Protein AF-A0A528FE53-F1 (afdb_monomer_lite)

Sequence (65 aa):
MKAALDIVSAGMVTAVGLDAPSSCAAMRARLDGFQETRFVAPGGDWLIGAPVSLPRNWIGEERLA

Radius of gyration: 16.64 Å; chains: 1; bounding box: 35×30×45 Å

Foldseek 3Di:
DDDDDDDPDDFDQFLQDRGDVRVVVCVVVVHAQWDFDPDADPVRDGDTDRDGDDPDPDDDPSVVD

pLDDT: mean 89.45, std 8.5, range [61.16, 98.25]

Structure (mmCIF, N/CA/C/O backbone):
data_AF-A0A528FE53-F1
#
_entry.id   AF-A0A528FE53-F1
#
loop_
_atom_site.group_PDB
_atom_site.id
_atom_site.type_symbol
_atom_site.label_atom_id
_atom_site.label_alt_id
_atom_site.label_comp_id
_atom_site.label_asym_id
_atom_site.label_entity_id
_atom_site.label_seq_id
_atom_site.pdbx_PDB_ins_code
_atom_site.Cartn_x
_atom_site.Cartn_y
_atom_site.Cartn_z
_atom_site.occupancy
_atom_site.B_iso_or_equiv
_atom_site.auth_seq_id
_atom_site.auth_comp_id
_atom_site.auth_asym_id
_atom_site.auth_atom_id
_atom_site.pdbx_PDB_model_num
ATOM 1 N N . MET A 1 1 ? 20.681 21.667 -25.609 1.00 61.16 1 MET A N 1
ATOM 2 C CA . MET A 1 1 ? 19.983 20.395 -25.900 1.00 61.16 1 MET A CA 1
ATOM 3 C C . MET A 1 1 ? 19.546 19.807 -24.563 1.00 61.16 1 MET A C 1
ATOM 5 O O . MET A 1 1 ? 20.400 19.694 -23.695 1.00 61.16 1 MET A O 1
ATOM 9 N N . LYS A 1 2 ? 18.250 19.554 -24.330 1.00 74.56 2 LYS A N 1
ATOM 10 C CA . LYS A 1 2 ? 17.802 18.842 -23.117 1.00 74.56 2 LYS A CA 1
ATOM 11 C C . LYS A 1 2 ? 17.889 17.342 -23.392 1.00 74.56 2 LYS A C 1
ATOM 13 O O . LYS A 1 2 ? 17.428 16.908 -24.442 1.00 74.56 2 LYS A O 1
ATOM 18 N N . ALA A 1 3 ? 18.508 16.591 -22.488 1.00 83.00 3 ALA A N 1
ATOM 19 C CA . ALA A 1 3 ? 18.529 15.135 -22.567 1.00 83.00 3 ALA A CA 1
ATOM 20 C C . ALA A 1 3 ? 17.123 14.573 -22.301 1.00 83.00 3 ALA A C 1
ATOM 22 O O . ALA A 1 3 ? 16.371 15.152 -21.513 1.00 83.00 3 ALA A O 1
ATOM 23 N N . ALA A 1 4 ? 16.776 13.470 -22.968 1.00 90.19 4 ALA A N 1
ATOM 24 C CA . ALA A 1 4 ? 15.567 12.714 -22.659 1.00 90.19 4 ALA A CA 1
ATOM 25 C C . ALA A 1 4 ? 15.692 12.080 -21.263 1.00 90.19 4 ALA A C 1
ATOM 27 O O . ALA A 1 4 ? 16.783 11.665 -20.867 1.00 90.19 4 ALA A O 1
ATOM 28 N N . LEU A 1 5 ? 14.585 12.055 -20.517 1.00 93.56 5 LEU A N 1
ATOM 29 C CA . LEU A 1 5 ? 14.487 11.447 -19.193 1.00 93.56 5 LEU A CA 1
ATOM 30 C C . LEU A 1 5 ? 13.394 10.385 -19.239 1.00 93.56 5 LEU A C 1
ATOM 32 O O . LEU A 1 5 ? 12.228 10.723 -19.432 1.00 93.56 5 LEU A O 1
ATOM 36 N N . ASP A 1 6 ? 13.787 9.138 -19.007 1.00 95.69 6 ASP A N 1
ATOM 37 C CA . ASP A 1 6 ? 12.899 7.983 -19.057 1.00 95.69 6 ASP A CA 1
ATOM 38 C C . ASP A 1 6 ? 12.871 7.246 -17.713 1.00 95.69 6 ASP A C 1
ATOM 40 O O . ASP A 1 6 ? 13.854 7.222 -16.966 1.00 95.69 6 ASP A O 1
ATOM 44 N N . ILE A 1 7 ? 11.736 6.609 -17.416 1.00 93.56 7 ILE A N 1
ATOM 45 C CA . ILE A 1 7 ? 11.601 5.683 -16.287 1.00 93.56 7 ILE A CA 1
ATOM 46 C C . ILE A 1 7 ? 12.036 4.299 -16.766 1.00 93.56 7 ILE A C 1
ATOM 48 O O . ILE A 1 7 ? 11.361 3.679 -17.582 1.00 93.56 7 ILE A O 1
ATOM 52 N N . VAL A 1 8 ? 13.155 3.805 -16.240 1.00 96.31 8 VAL A N 1
ATOM 53 C CA . VAL A 1 8 ? 13.706 2.489 -16.615 1.00 96.31 8 VAL A CA 1
ATOM 54 C C . VAL A 1 8 ? 13.140 1.336 -15.784 1.00 96.31 8 VAL A C 1
ATOM 56 O O . VAL A 1 8 ? 13.207 0.183 -16.199 1.00 96.31 8 VAL A O 1
ATOM 59 N N . SER A 1 9 ? 12.587 1.628 -14.605 1.00 93.06 9 SER A N 1
ATOM 60 C CA . SER A 1 9 ? 11.986 0.637 -13.715 1.00 93.06 9 SER A CA 1
ATOM 61 C C . SER A 1 9 ? 11.041 1.290 -12.704 1.00 93.06 9 SER A C 1
ATOM 63 O O . SER A 1 9 ? 11.147 2.479 -12.402 1.00 93.06 9 SER A O 1
ATOM 65 N N . ALA A 1 10 ? 10.107 0.497 -12.178 1.00 89.81 10 ALA A N 1
ATOM 66 C CA . ALA A 1 10 ? 9.214 0.883 -11.092 1.00 89.81 10 ALA A CA 1
ATOM 67 C C . ALA A 1 10 ? 8.911 -0.331 -10.204 1.00 89.81 10 ALA A C 1
ATOM 69 O O . ALA A 1 10 ? 8.860 -1.464 -10.684 1.00 89.81 10 ALA A O 1
ATOM 70 N N . GLY A 1 11 ? 8.687 -0.080 -8.915 1.00 92.69 11 GLY A N 1
ATOM 71 C CA . GLY A 1 11 ? 8.184 -1.053 -7.948 1.00 92.69 11 GLY A CA 1
ATOM 72 C C . GLY A 1 11 ? 6.878 -0.555 -7.337 1.00 92.69 11 GLY A C 1
ATOM 73 O O . GLY A 1 11 ? 6.664 0.653 -7.237 1.00 92.69 11 GLY A O 1
ATOM 74 N N . MET A 1 12 ? 5.997 -1.474 -6.944 1.00 94.00 12 MET A N 1
ATOM 75 C CA . MET A 1 12 ? 4.709 -1.143 -6.332 1.00 94.00 12 MET A CA 1
ATOM 76 C C . MET A 1 12 ? 4.515 -1.932 -5.045 1.00 94.00 12 MET A C 1
ATOM 78 O O . MET A 1 12 ? 4.712 -3.140 -5.029 1.00 94.00 12 MET A O 1
ATOM 82 N N . VAL A 1 13 ? 4.081 -1.237 -3.996 1.00 92.94 13 VAL A N 1
ATOM 83 C CA . VAL A 1 13 ? 3.593 -1.818 -2.744 1.00 92.94 13 VAL A CA 1
ATOM 84 C C . VAL A 1 13 ? 2.370 -0.998 -2.335 1.00 92.94 13 VAL A C 1
ATOM 86 O O . VAL A 1 13 ? 2.473 0.204 -2.100 1.00 92.94 13 VAL A O 1
ATOM 89 N N . THR A 1 14 ? 1.192 -1.618 -2.334 1.00 94.31 14 THR A N 1
ATOM 90 C CA . THR A 1 14 ? -0.103 -0.926 -2.232 1.00 94.31 14 THR A CA 1
ATOM 91 C C . THR A 1 14 ? -1.060 -1.668 -1.300 1.00 94.31 14 THR A C 1
ATOM 93 O O . THR A 1 14 ? -0.817 -2.813 -0.930 1.00 94.31 14 THR A O 1
ATOM 96 N N . ALA A 1 15 ? -2.188 -1.043 -0.958 1.00 95.06 15 ALA A N 1
ATOM 97 C CA . ALA A 1 15 ? -3.227 -1.671 -0.136 1.00 95.06 15 ALA A CA 1
ATOM 98 C C . ALA A 1 15 ? -3.947 -2.850 -0.822 1.00 95.06 15 ALA A C 1
ATOM 100 O O . ALA A 1 15 ? -4.646 -3.605 -0.161 1.00 95.06 15 ALA A O 1
ATOM 101 N N . VAL A 1 16 ? -3.788 -3.009 -2.141 1.00 95.56 16 VAL A N 1
ATOM 102 C CA . VAL A 1 16 ? -4.501 -4.016 -2.949 1.00 95.56 16 VAL A CA 1
ATOM 103 C C . VAL A 1 16 ? -3.563 -4.980 -3.687 1.00 95.56 16 VAL A C 1
ATOM 105 O O . VAL A 1 16 ? -4.012 -5.803 -4.478 1.00 95.56 16 VAL A O 1
ATOM 108 N N . GLY A 1 17 ? -2.252 -4.874 -3.459 1.00 94.56 17 GLY A N 1
ATOM 109 C CA . GLY A 1 17 ? -1.230 -5.680 -4.128 1.00 94.56 17 GLY A CA 1
ATOM 110 C C . GLY A 1 17 ? 0.182 -5.270 -3.715 1.00 94.56 17 GLY A C 1
ATOM 111 O O . GLY A 1 17 ? 0.427 -4.097 -3.416 1.00 94.56 17 GLY A O 1
ATOM 112 N N . LEU A 1 18 ? 1.099 -6.237 -3.680 1.00 93.81 18 LEU A N 1
ATOM 113 C CA . LEU A 1 18 ? 2.493 -6.057 -3.241 1.00 93.81 18 LEU A CA 1
ATOM 114 C C . LEU A 1 18 ? 3.496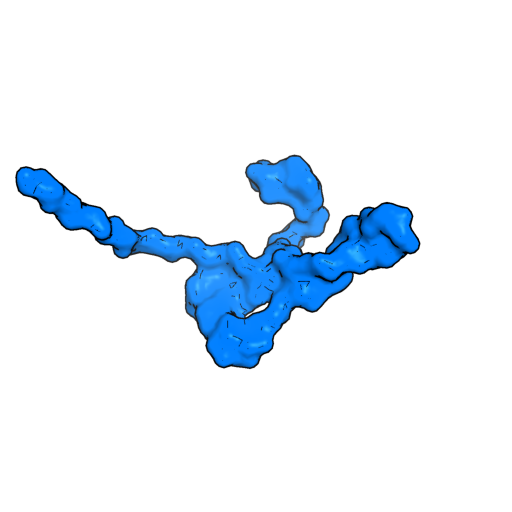 -6.098 -4.407 1.00 93.81 18 LEU A C 1
ATOM 116 O O . LEU A 1 18 ? 4.703 -6.131 -4.187 1.00 93.81 18 LEU A O 1
ATOM 120 N N . ASP A 1 19 ? 2.985 -6.104 -5.639 1.00 93.88 19 ASP A N 1
ATOM 121 C CA . ASP A 1 19 ? 3.750 -5.975 -6.874 1.00 93.88 19 ASP A CA 1
ATOM 122 C C . ASP A 1 19 ? 2.910 -5.289 -7.964 1.00 93.88 19 ASP A C 1
ATOM 124 O O . ASP A 1 19 ? 1.697 -5.105 -7.833 1.00 93.88 19 ASP A O 1
ATOM 128 N N . ALA A 1 20 ? 3.555 -4.890 -9.063 1.00 95.50 20 ALA A N 1
ATOM 129 C CA . ALA A 1 20 ? 2.863 -4.178 -10.133 1.00 95.50 20 ALA A CA 1
ATOM 130 C C . ALA A 1 20 ? 1.752 -5.008 -10.813 1.00 95.50 20 ALA A C 1
ATOM 132 O O . ALA A 1 20 ? 0.660 -4.458 -11.004 1.00 95.50 20 ALA A O 1
ATOM 133 N N . PRO A 1 21 ? 1.950 -6.300 -11.161 1.00 96.25 21 PRO A N 1
ATOM 134 C CA . PRO A 1 21 ? 0.888 -7.117 -11.747 1.00 96.25 21 PRO A CA 1
ATOM 135 C C . PRO A 1 21 ? -0.365 -7.230 -10.867 1.00 96.25 21 PRO A C 1
ATOM 137 O O . PRO A 1 21 ? -1.470 -6.976 -11.361 1.00 96.25 21 PRO A O 1
ATOM 140 N N . SER A 1 22 ? -0.205 -7.567 -9.582 1.00 95.75 22 SER A N 1
ATOM 141 C CA . SER A 1 22 ? -1.313 -7.754 -8.634 1.00 95.75 22 SER A CA 1
ATOM 142 C C . SER A 1 22 ? -2.045 -6.445 -8.353 1.00 95.75 22 SER A C 1
ATOM 144 O O . SER A 1 22 ? -3.267 -6.396 -8.503 1.00 95.75 22 SER A O 1
ATOM 146 N N . SER A 1 23 ? -1.321 -5.356 -8.067 1.00 96.12 23 SER A N 1
ATOM 147 C CA . SER A 1 23 ? -1.920 -4.035 -7.847 1.00 96.12 23 SER A CA 1
ATOM 148 C C . SER A 1 23 ? -2.717 -3.564 -9.060 1.00 96.12 23 SER A C 1
ATOM 150 O O . SER A 1 23 ? -3.860 -3.127 -8.926 1.00 96.12 23 SER A O 1
ATOM 152 N N . CYS A 1 24 ? -2.148 -3.687 -10.263 1.00 96.69 24 CYS A N 1
ATOM 153 C CA . CYS A 1 24 ? -2.830 -3.281 -11.488 1.00 96.69 24 CYS A CA 1
ATOM 154 C C . CYS A 1 24 ? -4.085 -4.123 -11.760 1.00 96.69 24 CYS A C 1
ATOM 156 O O . CYS A 1 24 ? -5.099 -3.590 -12.215 1.00 96.69 24 CYS A O 1
ATOM 158 N N . ALA A 1 25 ? -4.024 -5.436 -11.516 1.00 97.88 25 ALA A N 1
ATOM 159 C CA . ALA A 1 25 ? -5.178 -6.317 -11.663 1.00 97.88 25 ALA A CA 1
ATOM 160 C C . ALA A 1 25 ? -6.295 -5.936 -10.683 1.00 97.88 25 ALA A C 1
ATOM 162 O O . ALA A 1 25 ? -7.438 -5.774 -11.110 1.00 97.88 25 ALA A O 1
ATOM 163 N N . ALA A 1 26 ? -5.956 -5.710 -9.413 1.00 97.56 26 ALA A N 1
ATOM 164 C CA . ALA A 1 26 ? -6.904 -5.316 -8.379 1.00 97.56 26 ALA A CA 1
ATOM 165 C C . ALA A 1 26 ? -7.583 -3.972 -8.691 1.00 97.56 26 ALA A C 1
ATOM 167 O O . ALA A 1 26 ? -8.810 -3.883 -8.664 1.00 97.56 26 ALA A O 1
ATOM 168 N N . MET A 1 27 ? -6.813 -2.957 -9.104 1.00 96.00 27 MET A N 1
ATOM 169 C CA . MET A 1 27 ? -7.356 -1.652 -9.512 1.00 96.00 27 MET A CA 1
ATOM 170 C C . MET A 1 27 ? -8.314 -1.772 -10.705 1.00 96.00 27 MET A C 1
ATOM 172 O O . MET A 1 27 ? -9.392 -1.178 -10.698 1.00 96.00 27 MET A O 1
ATOM 176 N N . ARG A 1 28 ? -7.964 -2.574 -11.724 1.00 98.19 28 ARG A N 1
ATOM 177 C CA . ARG A 1 28 ? -8.853 -2.830 -12.875 1.00 98.19 28 ARG A CA 1
ATOM 178 C C . ARG A 1 28 ? -10.124 -3.577 -12.482 1.00 98.19 28 ARG A C 1
ATOM 180 O O . ARG A 1 28 ? -11.182 -3.299 -13.039 1.00 98.19 28 ARG A O 1
ATOM 187 N N . ALA A 1 29 ? -10.024 -4.488 -11.518 1.00 98.25 29 ALA A N 1
ATOM 188 C CA . ALA A 1 29 ? -11.159 -5.198 -10.939 1.00 98.25 29 ALA A CA 1
ATOM 189 C C . ALA A 1 29 ? -11.979 -4.338 -9.957 1.00 98.25 29 ALA A C 1
ATOM 191 O O . ALA A 1 29 ? -12.978 -4.821 -9.431 1.00 98.25 29 ALA A O 1
ATOM 192 N N . ARG A 1 30 ? -11.594 -3.069 -9.738 1.00 97.19 30 ARG A N 1
ATOM 193 C CA . ARG A 1 30 ? -12.211 -2.141 -8.774 1.00 97.19 30 ARG A CA 1
ATOM 194 C C . ARG A 1 30 ? -12.196 -2.665 -7.338 1.00 97.19 30 ARG A C 1
ATOM 196 O O . ARG A 1 30 ? -13.088 -2.347 -6.561 1.00 97.19 30 ARG A O 1
ATOM 203 N N . LEU A 1 31 ? -11.186 -3.458 -6.998 1.00 96.81 31 LEU A N 1
ATOM 204 C CA . LEU A 1 31 ? -10.938 -3.830 -5.615 1.00 96.81 31 LEU A CA 1
ATOM 205 C C . LEU A 1 31 ? -10.360 -2.622 -4.883 1.00 96.81 31 LEU A C 1
ATOM 207 O O . LEU A 1 31 ? -9.453 -1.955 -5.393 1.00 96.81 31 LEU A O 1
ATOM 211 N N . ASP A 1 32 ? -10.873 -2.364 -3.689 1.00 94.69 32 ASP A N 1
ATOM 212 C CA . ASP A 1 32 ? -10.294 -1.415 -2.754 1.00 94.69 32 ASP A CA 1
ATOM 213 C C . ASP A 1 32 ? -9.650 -2.148 -1.566 1.00 94.69 32 ASP A C 1
ATOM 215 O O . ASP A 1 32 ? -9.814 -3.355 -1.389 1.00 94.69 32 ASP A O 1
ATOM 219 N N . GLY A 1 33 ? -8.841 -1.414 -0.804 1.00 93.44 33 GLY A N 1
ATOM 220 C CA . GLY A 1 33 ? -8.212 -1.908 0.422 1.00 93.44 33 GLY A CA 1
ATOM 221 C C . GLY A 1 33 ? -8.693 -1.166 1.666 1.00 93.44 33 GLY A C 1
ATOM 222 O O . GLY A 1 33 ? -8.002 -1.212 2.686 1.00 93.44 33 GLY A O 1
ATOM 223 N N . PHE A 1 34 ? -9.807 -0.426 1.572 1.00 95.69 34 PHE A N 1
ATOM 224 C CA . PHE A 1 34 ? -10.303 0.377 2.680 1.00 95.69 34 PHE A CA 1
ATOM 225 C C . PHE A 1 34 ? -10.898 -0.527 3.755 1.00 95.69 34 PHE A C 1
ATOM 227 O O . PHE A 1 34 ? -11.763 -1.359 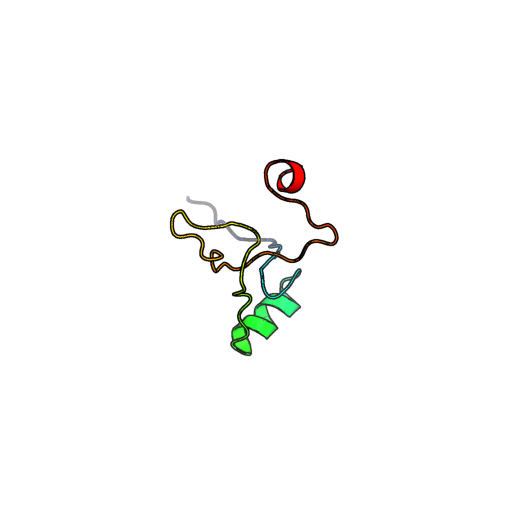3.503 1.00 95.69 34 PHE A O 1
ATOM 234 N N . GLN A 1 35 ? -10.425 -0.353 4.979 1.00 92.94 35 GLN A N 1
ATOM 235 C CA . GLN A 1 35 ? -10.889 -1.093 6.142 1.00 92.94 35 GLN A CA 1
ATOM 236 C C . GLN A 1 35 ? -10.730 -0.241 7.398 1.00 92.94 35 GLN A C 1
ATOM 238 O O . GLN A 1 35 ? -10.023 0.774 7.394 1.00 92.94 35 GLN A O 1
ATOM 243 N N . GLU A 1 36 ? -11.369 -0.670 8.482 1.00 93.38 36 GLU A N 1
ATOM 244 C CA . GLU A 1 36 ? -11.092 -0.128 9.807 1.00 93.38 36 GLU A CA 1
ATOM 245 C C . GLU A 1 36 ? -9.612 -0.319 10.140 1.00 93.38 36 GLU A C 1
ATOM 247 O O . GLU A 1 36 ? -9.065 -1.424 10.128 1.00 93.38 36 GLU A O 1
ATOM 252 N N . THR A 1 37 ? -8.937 0.792 10.407 1.00 88.94 37 THR A N 1
ATOM 253 C CA . THR A 1 37 ? -7.568 0.779 10.906 1.00 88.94 37 THR A CA 1
ATOM 254 C C . THR A 1 37 ? -7.573 0.614 12.418 1.00 88.94 37 THR A C 1
ATOM 256 O O . THR A 1 37 ? -8.578 0.807 13.094 1.00 88.94 37 THR A O 1
ATOM 259 N N . ARG A 1 38 ? -6.402 0.324 12.985 1.00 85.94 38 ARG A N 1
ATOM 260 C CA . ARG A 1 38 ? -6.216 0.211 14.440 1.00 85.94 38 ARG A CA 1
ATOM 261 C C . ARG A 1 38 ? -6.001 1.573 15.116 1.00 85.94 38 ARG A C 1
ATOM 263 O O . ARG A 1 38 ? -5.432 1.628 16.202 1.00 85.94 38 ARG A O 1
ATOM 270 N N . PHE A 1 39 ? -6.420 2.660 14.470 1.00 88.00 39 PHE A N 1
ATOM 271 C CA . PHE A 1 39 ? -6.347 4.017 15.000 1.00 88.00 39 PHE A CA 1
ATOM 272 C C . PHE A 1 39 ? -7.753 4.522 15.310 1.00 88.00 39 PHE A C 1
ATOM 274 O O . PHE A 1 39 ? -8.643 4.434 14.468 1.00 88.00 39 PHE A O 1
ATOM 281 N N . VAL A 1 40 ? -7.939 5.060 16.512 1.00 92.62 40 VAL A N 1
ATOM 282 C CA . VAL A 1 40 ? -9.223 5.601 16.971 1.00 92.62 40 VAL A CA 1
ATOM 283 C C . VAL A 1 40 ? -9.236 7.111 16.745 1.00 92.62 40 VAL A C 1
ATOM 285 O O . VAL A 1 40 ? -8.296 7.811 17.128 1.00 92.62 40 VAL A O 1
ATOM 288 N N . ALA A 1 41 ? -10.288 7.616 16.107 1.00 89.62 41 ALA A N 1
ATOM 289 C CA . ALA A 1 41 ? -10.527 9.042 15.937 1.00 89.62 41 ALA A CA 1
ATOM 290 C C . ALA A 1 41 ? -10.906 9.697 17.281 1.00 89.62 41 ALA A C 1
ATOM 292 O O . ALA A 1 41 ? -11.387 9.012 18.182 1.00 89.62 41 ALA A O 1
ATOM 293 N N . PRO A 1 42 ? -10.808 11.032 17.425 1.00 89.81 42 PRO A N 1
ATOM 294 C CA . PRO A 1 42 ? -11.219 11.719 18.656 1.00 89.81 42 PRO A CA 1
ATOM 295 C C . PRO A 1 42 ? -12.664 11.436 19.118 1.00 89.81 42 PRO A C 1
ATOM 297 O O . PRO A 1 42 ? -12.964 11.610 20.293 1.00 89.81 42 PRO A O 1
ATOM 300 N N . GLY A 1 43 ? -13.551 10.996 18.216 1.00 91.50 43 GLY A N 1
ATOM 301 C CA . GLY A 1 43 ? -14.938 10.616 18.516 1.00 91.50 43 GLY A CA 1
ATOM 302 C C . GLY A 1 43 ? -15.144 9.178 19.009 1.00 91.50 43 GLY A C 1
ATOM 303 O O . GLY A 1 43 ? -16.272 8.820 19.323 1.00 91.50 43 GLY A O 1
ATOM 304 N N . GLY A 1 44 ? -14.089 8.359 19.090 1.00 92.31 44 GLY A N 1
ATOM 305 C CA . GLY A 1 44 ? -14.171 6.956 19.517 1.00 92.31 44 GLY A CA 1
ATOM 306 C C . GLY A 1 44 ? -14.355 5.943 18.381 1.00 92.31 44 GLY A C 1
ATOM 307 O O . GLY A 1 44 ? -14.213 4.747 18.621 1.00 92.31 44 GLY A O 1
ATOM 308 N N . ASP A 1 45 ? -14.599 6.405 17.154 1.00 93.56 45 ASP A N 1
ATOM 309 C CA . ASP A 1 45 ? -14.728 5.543 15.976 1.00 93.56 45 ASP A CA 1
ATOM 310 C C . ASP A 1 45 ? -13.363 5.090 15.440 1.00 93.56 45 ASP A C 1
ATOM 312 O O . ASP A 1 45 ? -12.377 5.835 15.485 1.00 93.56 45 ASP A O 1
ATOM 316 N N . TRP A 1 46 ? -13.304 3.885 14.870 1.00 93.56 46 TRP A N 1
ATOM 317 C CA . TRP A 1 46 ? -12.132 3.435 14.121 1.00 93.56 46 TRP A CA 1
ATOM 318 C C . TRP A 1 46 ? -11.971 4.251 12.838 1.00 93.56 46 TRP A C 1
ATOM 320 O O . TRP A 1 46 ? -12.912 4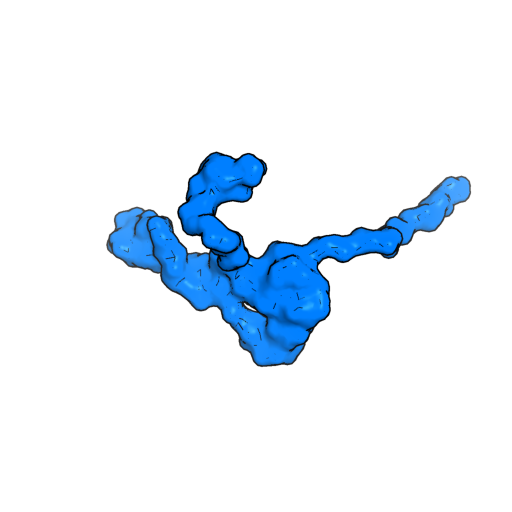.437 12.065 1.00 93.56 46 TRP A O 1
ATOM 330 N N . LEU A 1 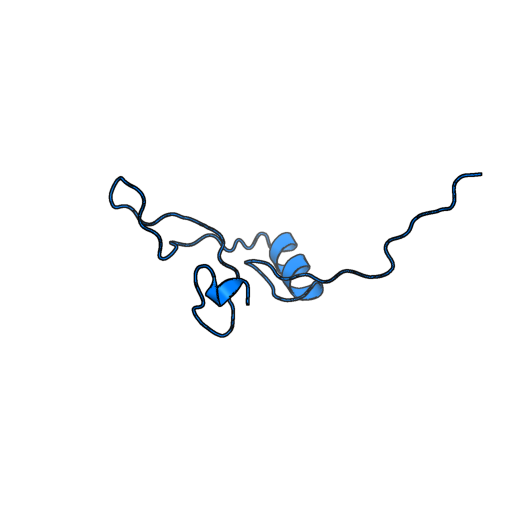47 ? -10.754 4.726 12.580 1.00 93.12 47 LEU A N 1
ATOM 331 C CA . LEU A 1 47 ? -10.442 5.432 11.344 1.00 93.12 47 LEU A CA 1
ATOM 332 C C . LEU A 1 47 ? -10.449 4.453 10.172 1.00 93.12 47 LEU A C 1
ATOM 334 O O . LEU A 1 47 ? -9.726 3.459 10.194 1.00 93.12 47 LEU A O 1
ATOM 338 N N . ILE A 1 48 ? -11.201 4.765 9.119 1.00 95.00 48 ILE A N 1
ATOM 339 C CA . ILE A 1 48 ? -11.125 4.041 7.849 1.00 95.00 48 ILE A CA 1
ATOM 340 C C . ILE A 1 48 ? -9.880 4.489 7.083 1.00 95.00 48 ILE A C 1
ATOM 342 O O . ILE A 1 48 ? -9.609 5.681 6.935 1.00 95.00 48 ILE A O 1
ATOM 346 N N . GLY A 1 49 ? -9.127 3.524 6.566 1.00 93.50 49 GLY A N 1
ATOM 347 C CA . GLY A 1 49 ? -7.935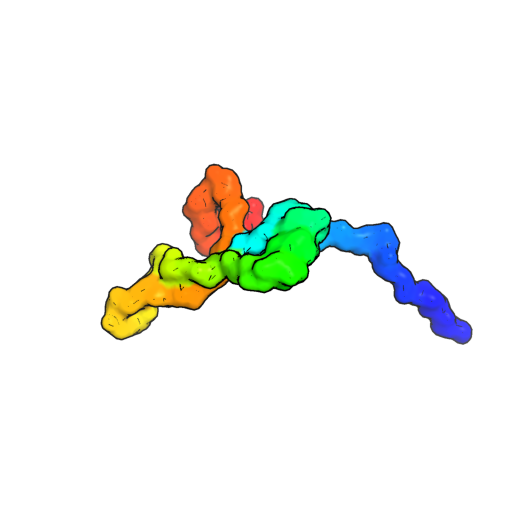 3.772 5.765 1.00 93.50 49 GLY A CA 1
ATOM 348 C C . GLY A 1 49 ? -7.589 2.570 4.899 1.00 93.50 49 GLY A C 1
ATOM 349 O O . GLY A 1 49 ? -8.254 1.545 4.962 1.00 93.50 49 GLY A O 1
ATOM 350 N N . ALA A 1 50 ? -6.538 2.693 4.092 1.00 93.94 50 ALA A N 1
ATOM 351 C CA . ALA A 1 50 ? -6.080 1.638 3.191 1.00 93.94 50 ALA A CA 1
ATOM 352 C C . ALA A 1 50 ? -4.692 1.132 3.632 1.00 93.94 50 ALA A C 1
ATOM 354 O O . ALA A 1 50 ? -3.673 1.574 3.088 1.00 93.94 50 ALA A O 1
ATOM 355 N N . PRO A 1 51 ? -4.607 0.288 4.680 1.00 90.00 51 PRO A N 1
ATOM 356 C CA . PRO A 1 51 ? -3.332 -0.216 5.161 1.00 90.00 51 PRO A CA 1
ATOM 357 C C . PRO A 1 51 ? -2.699 -1.145 4.121 1.00 90.00 51 PRO A C 1
ATOM 359 O O . PRO A 1 51 ? -3.359 -1.981 3.512 1.00 90.00 51 PRO A O 1
ATOM 362 N N . VAL A 1 52 ? -1.387 -1.022 3.945 1.00 90.62 52 VAL A N 1
ATOM 363 C CA . VAL A 1 52 ? -0.598 -2.006 3.200 1.00 90.62 52 VAL A CA 1
ATOM 364 C C . VAL A 1 52 ? -0.372 -3.207 4.112 1.00 90.62 52 VAL A C 1
ATOM 366 O O . VAL A 1 52 ? 0.234 -3.061 5.175 1.00 90.62 52 VAL A O 1
ATOM 369 N N . SER A 1 53 ? -0.844 -4.385 3.705 1.00 79.19 53 SER A N 1
ATOM 370 C CA . SER A 1 53 ? -0.634 -5.627 4.450 1.00 79.19 53 SER A CA 1
ATOM 371 C C . SER A 1 53 ? 0.834 -6.044 4.386 1.00 79.19 53 SER A C 1
ATOM 373 O O . SER A 1 53 ? 1.307 -6.552 3.372 1.00 79.19 53 SER A O 1
ATOM 375 N N . LEU A 1 54 ? 1.560 -5.826 5.480 1.00 79.19 54 LEU A N 1
ATOM 376 C CA . LEU A 1 54 ? 2.919 -6.328 5.663 1.00 79.19 54 LEU A CA 1
ATOM 377 C C . LEU A 1 54 ? 2.890 -7.650 6.450 1.00 79.19 54 LEU A C 1
ATOM 379 O O . LEU A 1 54 ? 1.953 -7.879 7.215 1.00 79.19 54 LEU A O 1
ATOM 383 N N . PRO A 1 55 ? 3.914 -8.518 6.322 1.00 77.00 55 PRO A N 1
ATOM 384 C CA . PRO A 1 55 ? 3.970 -9.805 7.031 1.00 77.00 55 PRO A CA 1
ATOM 385 C C . PRO A 1 55 ? 3.903 -9.690 8.560 1.00 77.00 55 PRO A C 1
ATOM 387 O O . PRO A 1 55 ? 3.657 -10.673 9.255 1.00 77.00 55 PRO A O 1
ATOM 390 N N . ARG A 1 56 ? 4.172 -8.495 9.094 1.00 77.56 56 ARG A N 1
ATOM 391 C CA . ARG A 1 56 ? 4.113 -8.168 10.515 1.00 77.56 56 ARG A CA 1
ATOM 392 C C . ARG A 1 56 ? 3.233 -6.942 10.710 1.00 77.56 56 ARG A C 1
ATOM 394 O O . ARG A 1 56 ? 3.217 -6.044 9.872 1.00 77.56 56 ARG A O 1
ATOM 401 N N . ASN A 1 57 ? 2.557 -6.888 11.854 1.00 75.75 57 ASN A N 1
ATOM 402 C CA . ASN A 1 57 ? 1.667 -5.790 12.240 1.00 75.75 57 ASN A CA 1
ATOM 403 C C . ASN A 1 57 ? 2.447 -4.554 12.720 1.00 75.75 57 ASN A C 1
ATOM 405 O O . ASN A 1 57 ? 2.134 -4.002 13.773 1.00 75.75 57 ASN A O 1
ATOM 409 N N . TRP A 1 58 ? 3.482 -4.153 11.980 1.00 82.38 58 TRP A N 1
ATOM 410 C CA . TRP A 1 58 ? 4.292 -2.987 12.304 1.00 82.38 58 TRP A CA 1
ATOM 411 C C . TRP A 1 58 ? 3.491 -1.702 12.127 1.00 82.38 58 TRP A C 1
ATOM 413 O O . TRP A 1 58 ? 2.814 -1.490 11.115 1.00 82.38 58 TRP A O 1
ATOM 423 N N . ILE A 1 59 ? 3.577 -0.837 13.132 1.00 80.19 59 ILE A N 1
ATOM 424 C CA . ILE A 1 59 ? 2.869 0.438 13.205 1.00 80.19 59 ILE A CA 1
ATOM 425 C C . ILE A 1 59 ? 3.884 1.520 13.586 1.00 80.19 59 ILE A C 1
ATOM 427 O O . ILE A 1 59 ? 4.842 1.256 14.307 1.00 80.19 59 ILE A O 1
ATOM 431 N N . GLY A 1 60 ? 3.672 2.748 13.110 1.00 79.38 60 GLY A N 1
ATOM 432 C CA . GLY A 1 60 ? 4.524 3.882 13.466 1.00 79.38 60 GLY A CA 1
ATOM 433 C C . GLY A 1 60 ? 5.953 3.721 12.945 1.00 79.38 60 GLY A C 1
ATOM 434 O O . GLY A 1 60 ? 6.152 3.330 11.795 1.00 79.38 60 GLY A O 1
ATOM 435 N N . GLU A 1 61 ? 6.934 4.030 13.791 1.00 82.31 61 GLU A N 1
ATOM 436 C CA . GLU A 1 61 ? 8.364 3.987 13.452 1.00 82.31 61 GLU A CA 1
ATOM 437 C C . GLU A 1 61 ? 8.844 2.581 13.074 1.00 82.31 61 GLU A C 1
ATOM 439 O O . GLU A 1 61 ? 9.638 2.443 12.149 1.00 82.31 61 GLU A O 1
ATOM 444 N N . GLU A 1 62 ? 8.285 1.528 13.681 1.00 80.88 62 GLU A N 1
ATOM 445 C CA . GLU A 1 62 ? 8.603 0.139 13.315 1.00 80.88 62 GLU A CA 1
ATOM 446 C C . GLU A 1 62 ? 8.228 -0.193 11.865 1.00 80.88 62 GLU A C 1
ATOM 448 O O . GLU A 1 62 ? 8.762 -1.134 11.288 1.00 80.88 62 GLU A O 1
ATOM 453 N N . ARG A 1 63 ? 7.305 0.569 11.261 1.00 75.50 63 ARG A N 1
ATOM 454 C CA . ARG A 1 63 ? 6.910 0.406 9.855 1.00 75.50 63 ARG A CA 1
ATOM 455 C C . ARG A 1 63 ? 7.838 1.141 8.882 1.00 75.50 63 ARG A C 1
ATOM 457 O O . ARG A 1 63 ? 7.742 0.915 7.679 1.00 75.50 63 ARG A O 1
ATOM 464 N N . LEU A 1 64 ? 8.639 2.084 9.377 1.00 71.25 64 LEU A N 1
ATOM 465 C CA . LEU A 1 64 ? 9.587 2.874 8.582 1.00 71.25 64 LEU A CA 1
ATOM 466 C C . LEU A 1 64 ? 10.983 2.234 8.530 1.00 71.25 64 LEU A C 1
ATOM 468 O O . LEU A 1 64 ? 11.792 2.657 7.705 1.00 71.25 64 LEU A O 1
ATOM 472 N N . ALA A 1 65 ? 11.247 1.272 9.418 1.00 61.34 65 ALA A N 1
ATOM 473 C CA . ALA A 1 65 ? 12.511 0.555 9.551 1.00 61.34 65 ALA A CA 1
ATOM 474 C C . ALA A 1 65 ? 12.687 -0.571 8.520 1.00 61.34 65 ALA A C 1
ATOM 476 O O . ALA A 1 65 ? 11.676 -1.191 8.116 1.00 61.34 65 ALA A O 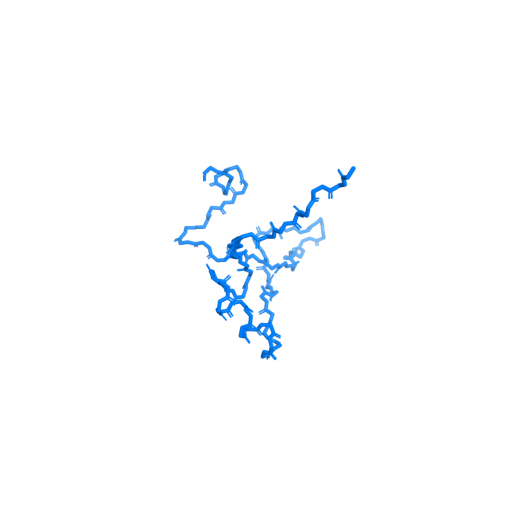1
#

Secondary structure (DSSP, 8-state):
-PPP---------BTTBSSHHHHHHHHHTT----EEEEEE-TTSPEEEE-----SS---GGGGT-